Protein AF-A0A538IIH3-F1 (afdb_monomer_lite)

Sequence (76 aa):
MLAASSPHLSVLDELADHLGVLWGALVAFAVVVLLTPAVGGMARRLGVVDVPGGRRVNQLPVPRLGGLALFLGLIV

Radius of gyration: 20.48 Å; chains: 1; bounding box: 63×21×44 Å

Structure (mmCIF, N/CA/C/O backbone):
data_AF-A0A538IIH3-F1
#
_entry.id   AF-A0A538IIH3-F1
#
loop_
_atom_site.group_PDB
_atom_site.id
_atom_site.type_symbol
_atom_site.label_atom_id
_atom_site.label_alt_id
_atom_site.label_comp_id
_atom_site.label_asym_id
_atom_site.label_entity_id
_atom_site.label_seq_id
_atom_site.pdbx_PDB_ins_code
_atom_site.Cartn_x
_atom_site.Cartn_y
_atom_site.Cartn_z
_atom_site.occupancy
_atom_site.B_iso_or_equiv
_atom_site.auth_seq_id
_atom_site.auth_comp_id
_atom_site.auth_asym_id
_atom_site.auth_atom_id
_atom_site.pdbx_PDB_model_num
ATOM 1 N N . MET A 1 1 ? 46.270 -15.669 -12.846 1.00 43.38 1 MET A N 1
ATOM 2 C CA . MET A 1 1 ? 45.684 -14.366 -12.466 1.00 43.38 1 MET A CA 1
ATOM 3 C C . MET A 1 1 ? 44.228 -14.609 -12.132 1.00 43.38 1 MET A C 1
ATOM 5 O O . MET A 1 1 ? 43.461 -14.950 -13.019 1.00 43.38 1 MET A O 1
ATOM 9 N N . LEU A 1 2 ? 43.903 -14.574 -10.842 1.00 51.00 2 LEU A N 1
ATOM 10 C CA . LEU A 1 2 ? 42.573 -14.838 -10.299 1.00 51.00 2 LEU A CA 1
ATOM 11 C C . LEU A 1 2 ? 41.640 -13.684 -10.686 1.00 51.00 2 LEU A C 1
ATOM 13 O O . LEU A 1 2 ? 41.578 -12.679 -9.985 1.00 51.00 2 LEU A O 1
ATOM 17 N N . ALA A 1 3 ? 40.934 -13.821 -11.807 1.00 56.31 3 ALA A N 1
ATOM 18 C CA . ALA A 1 3 ? 39.696 -13.086 -12.007 1.00 56.31 3 ALA A CA 1
ATOM 19 C C . ALA A 1 3 ? 38.690 -13.705 -11.035 1.00 56.31 3 ALA A C 1
ATOM 21 O O . ALA A 1 3 ? 38.072 -14.726 -11.327 1.00 56.31 3 ALA A O 1
ATOM 22 N N . ALA A 1 4 ? 38.625 -13.156 -9.824 1.00 57.66 4 ALA A N 1
ATOM 23 C CA . ALA A 1 4 ? 37.550 -13.458 -8.903 1.00 57.66 4 ALA A CA 1
ATOM 24 C C . ALA A 1 4 ? 36.254 -13.015 -9.590 1.00 57.66 4 ALA A C 1
ATOM 26 O O . ALA A 1 4 ? 35.926 -11.831 -9.619 1.00 57.66 4 ALA A O 1
ATOM 27 N N . SER A 1 5 ? 35.561 -13.967 -10.209 1.00 61.28 5 SER A N 1
ATOM 28 C CA . SER A 1 5 ? 34.183 -13.840 -10.661 1.00 61.28 5 SER A CA 1
ATOM 29 C C . SER A 1 5 ? 33.322 -13.689 -9.415 1.00 61.28 5 SER A C 1
ATOM 31 O O . SER A 1 5 ? 32.785 -14.648 -8.866 1.00 61.28 5 SER A O 1
ATOM 33 N N . SER A 1 6 ? 33.323 -12.466 -8.908 1.00 67.25 6 SER A N 1
ATOM 34 C CA . SER A 1 6 ? 32.552 -12.005 -7.779 1.00 67.25 6 SER A CA 1
ATOM 35 C C . SER A 1 6 ? 31.074 -12.057 -8.164 1.00 67.25 6 SER A C 1
ATOM 37 O O . SER A 1 6 ? 30.646 -11.228 -8.965 1.00 67.25 6 SER A O 1
ATOM 39 N N . PRO A 1 7 ? 30.272 -12.988 -7.617 1.00 69.44 7 PRO A N 1
ATOM 40 C CA . PRO A 1 7 ? 28.886 -13.194 -8.050 1.00 69.44 7 PRO A CA 1
ATOM 41 C C . PRO A 1 7 ? 28.001 -11.952 -7.862 1.00 69.44 7 PRO A C 1
ATOM 43 O O . PRO A 1 7 ? 26.960 -11.818 -8.492 1.00 69.44 7 PRO A O 1
ATOM 46 N N . HIS A 1 8 ? 28.422 -11.014 -7.013 1.00 69.25 8 HIS A N 1
ATOM 47 C CA . HIS A 1 8 ? 27.743 -9.737 -6.837 1.00 69.25 8 HIS A CA 1
ATOM 48 C C . HIS A 1 8 ? 27.866 -8.815 -8.057 1.00 69.25 8 HIS A C 1
ATOM 50 O O . HIS A 1 8 ? 26.927 -8.083 -8.328 1.00 69.25 8 HIS A O 1
ATOM 56 N N . LEU A 1 9 ? 28.974 -8.853 -8.804 1.00 73.94 9 LEU A N 1
ATOM 57 C CA . LEU A 1 9 ? 29.133 -8.020 -10.001 1.00 73.94 9 LEU A CA 1
ATOM 58 C C . LEU A 1 9 ? 28.227 -8.520 -11.130 1.00 73.94 9 LEU A C 1
ATOM 60 O O . LEU A 1 9 ? 27.496 -7.730 -11.712 1.00 73.94 9 LEU A O 1
ATOM 64 N N . SER A 1 10 ? 28.153 -9.840 -11.325 1.00 77.81 10 SER A N 1
ATOM 65 C CA . SER A 1 10 ? 27.291 -10.443 -12.347 1.00 77.81 10 SER A CA 1
ATOM 66 C C . SER A 1 10 ? 25.803 -10.169 -12.127 1.00 77.81 10 SER A C 1
ATOM 68 O O . SER A 1 10 ? 25.085 -9.945 -13.090 1.00 77.81 10 SER A O 1
ATOM 70 N N . VAL A 1 11 ? 25.333 -10.141 -10.875 1.00 77.88 11 VAL A N 1
ATOM 71 C CA . VAL A 1 11 ? 23.923 -9.827 -10.568 1.00 77.88 11 VAL A CA 1
ATOM 72 C C . VAL A 1 11 ? 23.599 -8.358 -10.854 1.00 77.88 11 VAL A C 1
ATOM 74 O O . VAL A 1 11 ? 22.492 -8.041 -11.285 1.00 77.88 11 VAL A O 1
ATOM 77 N N . LEU A 1 12 ? 24.548 -7.449 -10.611 1.00 78.06 12 LEU A N 1
ATOM 78 C CA . LEU A 1 12 ? 24.361 -6.026 -10.899 1.00 78.06 12 LEU A CA 1
ATOM 79 C C . LEU A 1 12 ? 24.337 -5.759 -12.407 1.00 78.06 12 LEU A C 1
ATOM 81 O O . LEU A 1 12 ? 23.510 -4.967 -12.853 1.00 78.06 12 LEU A O 1
ATOM 85 N N . ASP A 1 13 ? 25.179 -6.453 -13.174 1.00 80.19 13 ASP A N 1
ATOM 86 C CA . ASP A 1 13 ? 25.179 -6.388 -14.638 1.00 80.19 13 ASP A CA 1
ATOM 87 C C . ASP A 1 13 ? 23.872 -6.962 -15.216 1.00 80.19 13 ASP A C 1
ATOM 89 O O . ASP A 1 13 ? 23.233 -6.342 -16.061 1.00 80.19 13 ASP A O 1
ATOM 93 N N . GLU A 1 14 ? 23.393 -8.087 -14.682 1.00 81.19 14 GLU A N 1
ATOM 94 C CA . GLU A 1 14 ? 22.140 -8.722 -15.109 1.00 81.19 14 GLU A CA 1
ATOM 95 C C . GLU A 1 14 ? 20.910 -7.846 -14.799 1.00 81.19 14 GLU A C 1
ATOM 97 O O . GLU A 1 14 ? 19.990 -7.740 -15.615 1.00 81.19 14 GLU A O 1
ATOM 102 N N . LEU A 1 15 ? 20.912 -7.146 -13.659 1.00 75.75 15 LEU A N 1
ATOM 103 C CA . LEU A 1 15 ? 19.891 -6.152 -13.314 1.00 75.75 15 LEU A CA 1
ATOM 104 C C . LEU A 1 15 ? 19.969 -4.901 -14.205 1.00 75.75 15 LEU A C 1
ATOM 106 O O . LEU A 1 15 ? 18.928 -4.332 -14.544 1.00 75.75 15 LEU A O 1
ATOM 110 N N . ALA A 1 16 ? 21.179 -4.473 -14.581 1.00 77.50 16 ALA A N 1
ATOM 111 C CA . ALA A 1 16 ? 21.396 -3.358 -15.500 1.00 77.50 16 ALA A CA 1
ATOM 112 C C . ALA A 1 16 ? 20.937 -3.696 -16.930 1.00 77.50 16 ALA A C 1
ATOM 114 O O . ALA A 1 16 ? 20.358 -2.852 -17.610 1.00 77.50 16 ALA A O 1
ATOM 115 N N . ASP A 1 17 ? 21.094 -4.942 -17.365 1.00 82.88 17 ASP A N 1
ATOM 116 C CA . ASP A 1 17 ? 20.566 -5.395 -18.654 1.00 82.88 17 ASP A CA 1
ATOM 117 C C . ASP A 1 17 ? 19.033 -5.551 -18.627 1.00 82.88 17 ASP A C 1
ATOM 119 O O . ASP A 1 17 ? 18.360 -5.369 -19.644 1.00 82.88 17 ASP A O 1
ATOM 123 N N . HIS A 1 18 ? 18.449 -5.799 -17.448 1.00 84.50 18 HIS A N 1
ATOM 124 C CA . HIS A 1 18 ? 17.006 -5.963 -17.240 1.00 84.50 18 HIS A CA 1
ATOM 125 C C . HIS A 1 18 ? 16.370 -4.776 -16.505 1.00 84.50 18 HIS A C 1
ATOM 127 O O . HIS A 1 18 ? 15.537 -4.950 -15.607 1.00 84.50 18 HIS A O 1
ATOM 133 N N . LEU A 1 19 ? 16.683 -3.549 -16.944 1.00 86.50 19 LEU A N 1
ATOM 134 C CA . LEU A 1 19 ? 16.102 -2.309 -16.399 1.00 86.50 19 LEU A CA 1
ATOM 135 C C . LEU A 1 19 ? 14.560 -2.322 -16.330 1.00 86.50 19 LEU A C 1
ATOM 137 O O . LEU A 1 19 ? 13.968 -1.638 -15.494 1.00 86.50 19 LEU A O 1
ATOM 141 N N . GLY A 1 20 ? 13.899 -3.116 -17.178 1.00 86.75 20 GLY A N 1
ATOM 142 C CA . GLY A 1 20 ? 12.447 -3.304 -17.159 1.00 86.75 20 GLY A CA 1
ATOM 143 C C . GLY A 1 20 ? 11.901 -3.813 -15.820 1.00 86.75 20 GLY A C 1
ATOM 144 O O . GLY A 1 20 ? 10.806 -3.414 -15.430 1.00 86.75 20 GLY A O 1
ATOM 145 N N . VAL A 1 21 ? 12.667 -4.615 -15.071 1.00 87.81 21 VAL A N 1
ATOM 146 C CA . VAL A 1 21 ? 12.260 -5.110 -13.742 1.00 87.81 21 VAL A CA 1
ATOM 147 C C . VAL A 1 21 ? 12.215 -3.968 -12.725 1.00 87.81 21 VAL A C 1
ATOM 149 O O . VAL A 1 21 ? 11.262 -3.859 -11.954 1.00 87.81 21 VAL A O 1
ATOM 152 N N . LEU A 1 22 ? 13.207 -3.071 -12.759 1.00 89.69 22 LEU A N 1
ATOM 153 C CA . LEU A 1 22 ? 13.224 -1.869 -11.920 1.00 89.69 22 LEU A CA 1
ATOM 154 C C . LEU A 1 22 ? 12.072 -0.929 -12.276 1.00 89.69 22 LEU A C 1
ATOM 156 O O . LEU A 1 22 ? 11.444 -0.353 -11.388 1.00 89.69 22 LEU A O 1
ATOM 160 N N . TRP A 1 23 ? 11.767 -0.804 -13.569 1.00 90.31 23 TRP A N 1
ATOM 161 C CA . TRP A 1 23 ? 10.645 0.006 -14.027 1.00 90.31 23 TRP A CA 1
ATOM 162 C C . TRP A 1 23 ? 9.298 -0.557 -13.565 1.00 90.31 23 TRP A C 1
ATOM 164 O O . TRP A 1 23 ? 8.490 0.185 -13.009 1.00 90.31 23 TRP A O 1
ATOM 174 N N . GLY A 1 24 ? 9.084 -1.869 -13.702 1.00 90.81 24 GLY A N 1
ATOM 175 C CA . GLY A 1 24 ? 7.895 -2.547 -13.178 1.00 90.81 24 GLY A CA 1
ATOM 176 C C . GLY A 1 24 ? 7.747 -2.362 -11.666 1.00 90.81 24 GLY A C 1
ATOM 177 O O . GLY A 1 24 ? 6.681 -1.977 -11.193 1.00 90.81 24 GLY A O 1
ATOM 178 N N . ALA A 1 25 ? 8.836 -2.510 -10.905 1.00 91.12 25 ALA A N 1
ATOM 179 C CA . ALA A 1 25 ? 8.829 -2.278 -9.461 1.00 91.12 25 ALA A CA 1
ATOM 180 C C . ALA A 1 25 ? 8.460 -0.829 -9.088 1.00 91.12 25 ALA A C 1
ATOM 182 O O . ALA A 1 25 ? 7.705 -0.611 -8.139 1.00 91.12 25 ALA A O 1
ATOM 183 N N . LEU A 1 26 ? 8.952 0.164 -9.838 1.00 94.38 26 LEU A N 1
ATOM 184 C CA . LEU A 1 26 ? 8.601 1.574 -9.634 1.00 94.38 26 LEU A CA 1
ATOM 185 C C . LEU A 1 26 ? 7.129 1.856 -9.945 1.00 94.38 26 LEU A C 1
ATOM 187 O O . LEU A 1 26 ? 6.477 2.582 -9.191 1.00 94.38 26 LEU A O 1
ATOM 191 N N . VAL A 1 27 ? 6.595 1.275 -11.021 1.00 94.56 27 VAL A N 1
ATOM 192 C CA . VAL A 1 27 ? 5.177 1.404 -11.383 1.00 94.56 27 VAL A CA 1
ATOM 193 C C . VAL A 1 27 ? 4.296 0.760 -10.315 1.00 94.56 27 VAL A C 1
ATOM 195 O O . VAL A 1 27 ? 3.398 1.426 -9.798 1.00 94.56 27 VAL A O 1
ATOM 198 N N . ALA A 1 28 ? 4.592 -0.478 -9.916 1.00 91.94 28 ALA A N 1
ATOM 199 C CA . ALA A 1 28 ? 3.882 -1.169 -8.844 1.00 91.94 28 ALA A CA 1
ATOM 200 C C . ALA A 1 28 ? 3.910 -0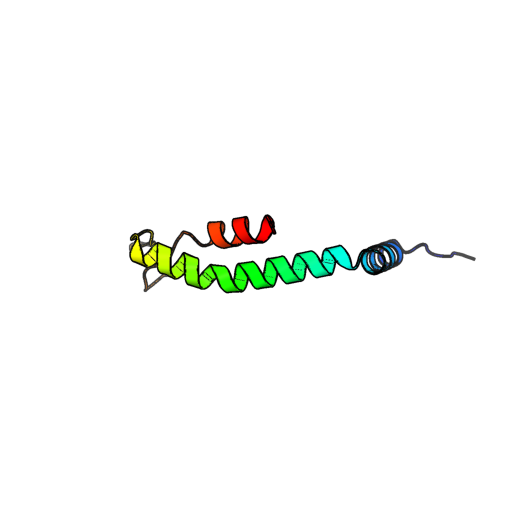.351 -7.542 1.00 91.94 28 ALA A C 1
ATOM 202 O O . ALA A 1 28 ? 2.869 -0.123 -6.924 1.00 91.94 28 ALA A O 1
ATOM 203 N N . PHE A 1 29 ? 5.075 0.181 -7.158 1.00 94.44 29 PHE A N 1
ATOM 204 C CA . PHE A 1 29 ? 5.211 1.052 -5.989 1.00 94.44 29 PHE A CA 1
ATOM 205 C C . PHE A 1 29 ? 4.321 2.298 -6.087 1.00 94.44 29 PHE A C 1
ATOM 207 O O . PHE A 1 29 ? 3.566 2.592 -5.155 1.00 94.44 29 PHE A O 1
ATOM 214 N N . ALA A 1 30 ? 4.362 3.006 -7.218 1.00 96.31 30 ALA A N 1
ATOM 215 C CA . ALA A 1 30 ? 3.546 4.197 -7.436 1.00 96.31 30 ALA A CA 1
ATOM 216 C C . ALA A 1 30 ? 2.043 3.880 -7.353 1.00 96.31 30 ALA A C 1
ATOM 218 O O . ALA A 1 30 ? 1.293 4.597 -6.684 1.00 96.31 30 ALA A O 1
ATOM 219 N N . VAL A 1 31 ? 1.611 2.774 -7.966 1.00 94.75 31 VAL A N 1
ATOM 220 C CA . VAL A 1 31 ? 0.221 2.304 -7.930 1.00 94.75 31 VAL A CA 1
ATOM 221 C C . VAL A 1 31 ? -0.212 1.970 -6.501 1.00 94.75 31 VAL A C 1
ATOM 223 O O . VAL A 1 31 ? -1.260 2.449 -6.063 1.00 94.75 31 VAL A O 1
ATOM 226 N N . VAL A 1 32 ? 0.585 1.213 -5.737 1.00 95.50 32 VAL A N 1
ATOM 227 C CA . VAL A 1 32 ? 0.260 0.862 -4.340 1.00 95.50 32 VAL A CA 1
ATOM 228 C C . VAL A 1 32 ? 0.145 2.112 -3.471 1.00 95.50 32 VAL A C 1
ATOM 230 O O . VAL A 1 32 ? -0.819 2.236 -2.706 1.00 95.50 32 VAL A O 1
ATOM 233 N N . VAL A 1 33 ? 1.086 3.054 -3.587 1.00 95.56 33 VAL A N 1
ATOM 234 C CA . VAL A 1 33 ? 1.065 4.309 -2.816 1.00 95.56 33 VAL A CA 1
ATOM 235 C C . VAL A 1 33 ? -0.213 5.097 -3.097 1.00 95.56 33 VAL A C 1
ATOM 237 O O . VAL A 1 33 ? -0.825 5.620 -2.163 1.00 95.56 33 VAL A O 1
ATOM 240 N N . LEU A 1 34 ? -0.663 5.126 -4.353 1.00 95.12 34 LEU A N 1
ATOM 241 C CA . LEU A 1 34 ? -1.875 5.838 -4.748 1.00 95.12 34 LEU A CA 1
ATOM 242 C C . LEU A 1 34 ? -3.162 5.101 -4.332 1.00 95.12 34 LEU A C 1
ATOM 244 O O . LEU A 1 34 ? -4.128 5.730 -3.893 1.00 95.12 34 LEU A O 1
ATOM 248 N N . LEU A 1 35 ? -3.178 3.767 -4.415 1.00 93.44 35 LEU A N 1
ATOM 249 C CA . LEU A 1 35 ? -4.328 2.940 -4.037 1.00 93.44 35 LEU A CA 1
ATOM 250 C C . LEU A 1 35 ? -4.533 2.857 -2.522 1.00 93.44 35 LEU A C 1
ATOM 252 O O . LEU A 1 35 ? -5.674 2.790 -2.064 1.00 93.44 35 LEU A O 1
ATOM 256 N N . THR A 1 36 ? -3.465 2.883 -1.726 1.00 94.38 36 THR A N 1
ATOM 257 C CA . THR A 1 36 ? -3.533 2.735 -0.263 1.00 94.38 36 THR A CA 1
ATOM 258 C C . THR A 1 36 ? -4.509 3.714 0.418 1.00 94.38 36 THR A C 1
ATOM 260 O O . THR A 1 36 ? -5.374 3.250 1.172 1.00 94.38 36 THR A O 1
ATOM 263 N N . PRO A 1 37 ? -4.474 5.043 0.170 1.00 92.94 37 PRO A N 1
ATOM 264 C CA . PRO A 1 37 ? -5.444 5.964 0.764 1.00 92.94 37 PRO A CA 1
ATOM 265 C C . PRO A 1 37 ? -6.868 5.759 0.228 1.00 92.94 37 PRO A C 1
ATOM 267 O O . PRO A 1 37 ? -7.824 5.902 0.997 1.00 92.94 37 PRO A O 1
ATOM 270 N N . ALA A 1 38 ? -7.027 5.386 -1.047 1.00 92.50 38 ALA A N 1
ATOM 271 C CA . ALA A 1 38 ? -8.333 5.120 -1.653 1.00 92.50 38 ALA A CA 1
ATOM 272 C C . ALA A 1 38 ? -9.007 3.894 -1.014 1.00 92.50 38 ALA A C 1
ATOM 274 O O . ALA A 1 38 ? -10.145 3.975 -0.541 1.00 92.50 38 ALA A O 1
ATOM 275 N N . VAL A 1 39 ? -8.272 2.786 -0.901 1.00 92.81 39 VAL A N 1
ATOM 276 C CA . VAL A 1 39 ? -8.724 1.555 -0.238 1.00 92.81 39 VAL A CA 1
ATOM 277 C C . VAL A 1 39 ? -8.947 1.790 1.257 1.00 92.81 39 VAL A C 1
ATOM 279 O O . VAL A 1 39 ? -9.950 1.339 1.809 1.00 92.81 39 VAL A O 1
ATOM 282 N N . GLY A 1 40 ? -8.080 2.563 1.916 1.00 91.88 40 GLY A N 1
ATOM 283 C CA . GLY A 1 40 ? -8.270 2.962 3.311 1.00 91.88 40 GLY A CA 1
ATOM 284 C C . GLY A 1 40 ? -9.546 3.785 3.525 1.00 91.88 40 GLY A C 1
ATOM 285 O O . GLY A 1 40 ? -10.263 3.577 4.504 1.00 91.88 40 GLY A O 1
ATOM 286 N N . GLY A 1 41 ? -9.867 4.691 2.599 1.00 91.31 41 GLY A N 1
ATOM 287 C CA . GLY A 1 41 ? -11.124 5.440 2.593 1.00 91.31 41 GLY A CA 1
ATOM 288 C C . GLY A 1 41 ? -12.342 4.541 2.394 1.00 91.31 41 GLY A C 1
ATOM 289 O O . GLY A 1 41 ? -13.319 4.667 3.133 1.00 91.31 41 GLY A O 1
ATOM 290 N N . MET A 1 42 ? -12.260 3.597 1.455 1.00 91.25 42 MET A N 1
ATOM 291 C CA . MET A 1 42 ? -13.307 2.603 1.213 1.00 91.25 42 MET A CA 1
ATOM 292 C C . MET A 1 42 ? -13.555 1.731 2.450 1.00 91.25 42 MET A C 1
ATOM 294 O O . MET A 1 42 ? -14.696 1.576 2.873 1.00 91.25 42 MET A O 1
ATOM 298 N N . ALA A 1 43 ? -12.493 1.240 3.095 1.00 92.44 43 ALA A N 1
ATOM 299 C CA . ALA A 1 43 ? -12.585 0.436 4.312 1.00 92.44 43 ALA A CA 1
ATOM 300 C C . ALA A 1 43 ? -13.316 1.175 5.443 1.00 92.44 43 ALA A C 1
ATOM 302 O O . ALA A 1 43 ? -14.146 0.582 6.129 1.00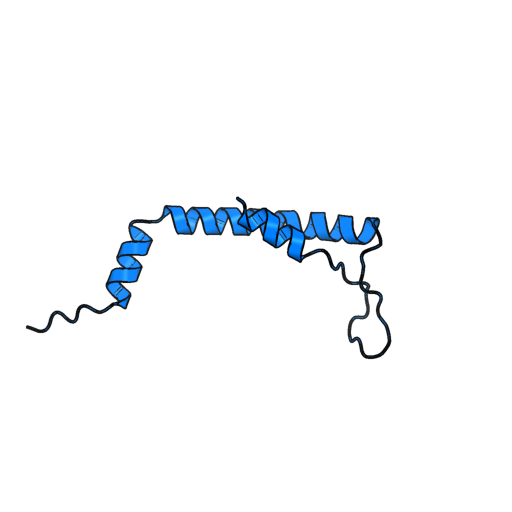 92.44 43 ALA A O 1
ATOM 303 N N . ARG A 1 44 ? -13.064 2.484 5.601 1.00 91.75 44 ARG A N 1
ATOM 304 C CA . ARG A 1 44 ? -13.789 3.323 6.569 1.00 91.75 44 ARG A CA 1
ATOM 305 C C . ARG A 1 44 ? -15.266 3.480 6.211 1.00 91.75 44 ARG A C 1
ATOM 307 O O . ARG A 1 44 ? -16.102 3.390 7.102 1.00 91.75 44 ARG A O 1
ATOM 314 N N . ARG A 1 45 ? -15.595 3.681 4.930 1.00 90.88 45 ARG A N 1
ATOM 315 C CA . ARG A 1 45 ? -16.989 3.820 4.459 1.00 90.88 45 ARG A CA 1
ATOM 316 C C . ARG A 1 45 ? -17.793 2.529 4.607 1.00 90.88 45 ARG A C 1
ATOM 318 O O . ARG A 1 45 ? -18.969 2.589 4.935 1.00 90.88 45 ARG A O 1
ATOM 325 N N . LEU A 1 46 ? -17.154 1.383 4.390 1.00 90.50 46 LEU A N 1
ATOM 326 C CA . LEU A 1 46 ? -17.765 0.059 4.524 1.00 90.50 46 LEU A CA 1
ATOM 327 C C . LEU A 1 46 ? -17.800 -0.454 5.976 1.00 90.50 46 LEU A C 1
ATOM 329 O O . LEU A 1 46 ? -18.318 -1.537 6.221 1.00 90.50 46 LEU A O 1
ATOM 333 N N . GLY A 1 47 ? -17.220 0.276 6.936 1.00 87.94 47 GLY A N 1
ATOM 334 C CA . GLY A 1 47 ? -17.130 -0.162 8.333 1.00 87.94 47 GLY A CA 1
ATOM 335 C C . GLY A 1 47 ? -16.125 -1.296 8.580 1.00 87.94 47 GLY A C 1
ATOM 336 O O . GLY A 1 47 ? -16.090 -1.854 9.674 1.00 87.94 47 GLY A O 1
ATOM 337 N N . VAL A 1 48 ? -15.269 -1.621 7.603 1.00 90.88 48 VAL A N 1
ATOM 338 C CA . VAL A 1 48 ? -14.206 -2.640 7.711 1.00 90.88 48 VAL A CA 1
ATOM 339 C C . VAL A 1 48 ? -12.982 -2.038 8.411 1.00 90.88 48 VAL A C 1
ATOM 341 O O . VAL A 1 48 ? -11.890 -1.886 7.849 1.00 90.88 48 VAL A O 1
ATOM 344 N N . VAL A 1 49 ? -13.189 -1.648 9.664 1.00 90.56 49 VAL A N 1
ATOM 345 C CA . VAL A 1 49 ? -12.186 -1.022 10.525 1.00 90.56 49 VAL A CA 1
ATOM 346 C C . VAL A 1 49 ? -11.984 -1.848 11.790 1.00 90.56 49 VAL A C 1
ATOM 348 O O . VAL A 1 49 ? -12.912 -2.446 12.328 1.00 90.56 49 VAL A O 1
ATOM 351 N N . ASP A 1 50 ? -10.744 -1.904 12.259 1.00 88.56 50 ASP A N 1
ATOM 352 C CA . ASP A 1 50 ? -10.398 -2.470 13.554 1.00 88.56 50 ASP A CA 1
ATOM 353 C C . ASP A 1 50 ? -10.697 -1.432 14.633 1.00 88.56 50 ASP A C 1
ATOM 355 O O . ASP A 1 50 ? -10.011 -0.412 14.725 1.00 88.56 50 ASP A O 1
ATOM 359 N N . VAL A 1 51 ? -11.757 -1.664 15.402 1.00 87.31 51 VAL A N 1
ATOM 360 C CA . VAL A 1 51 ? -12.178 -0.760 16.474 1.00 87.31 51 VAL A CA 1
ATOM 361 C C . VAL A 1 51 ? -11.212 -0.905 17.660 1.00 87.31 51 VAL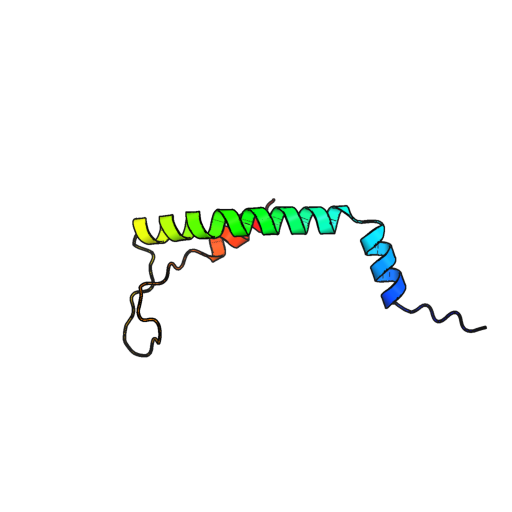 A C 1
ATOM 363 O O . VAL A 1 51 ? -10.891 -2.033 18.051 1.00 87.31 51 VAL A O 1
ATOM 366 N N . PRO A 1 52 ? -10.731 0.207 18.241 1.00 86.75 52 PRO A N 1
ATOM 367 C CA . PRO A 1 52 ? -9.839 0.164 19.393 1.00 86.75 52 PRO A CA 1
ATOM 368 C C . PRO A 1 52 ? -10.524 -0.462 20.622 1.00 86.75 52 PRO A C 1
ATOM 370 O O . PRO A 1 52 ? -11.702 -0.221 20.877 1.00 86.75 52 PRO A O 1
ATOM 373 N N . GLY A 1 53 ? -9.786 -1.276 21.389 1.00 85.31 53 GLY A N 1
ATOM 374 C CA . GLY A 1 53 ? -10.295 -1.905 22.614 1.00 85.31 53 GLY A CA 1
ATOM 375 C C . GLY A 1 53 ? -9.419 -3.032 23.178 1.00 85.31 53 GLY A C 1
ATOM 376 O O . GLY A 1 53 ? -8.644 -3.674 22.462 1.00 85.31 53 GLY A O 1
ATOM 377 N N . GLY A 1 54 ? -9.564 -3.293 24.481 1.00 85.94 54 GLY A N 1
ATOM 378 C CA . GLY A 1 54 ? -8.835 -4.339 25.204 1.00 85.94 54 GLY A CA 1
ATOM 379 C C . GLY A 1 54 ? -7.321 -4.100 25.228 1.00 85.94 54 GLY A C 1
ATOM 380 O O . GLY A 1 54 ? -6.862 -3.008 25.530 1.00 85.94 54 GLY A O 1
ATOM 381 N N . ARG A 1 55 ? -6.539 -5.128 24.877 1.00 86.38 55 ARG A N 1
ATOM 382 C CA . ARG A 1 55 ? -5.062 -5.098 24.817 1.00 86.38 55 ARG A CA 1
ATOM 383 C C . ARG A 1 55 ? -4.469 -4.354 23.603 1.00 86.38 55 ARG A C 1
ATOM 385 O O . ARG A 1 55 ? -3.286 -4.520 23.317 1.00 86.38 55 ARG A O 1
ATOM 392 N N . ARG A 1 56 ? -5.273 -3.629 22.817 1.00 81.38 56 ARG A N 1
ATOM 393 C CA . ARG A 1 56 ? -4.809 -2.950 21.591 1.00 81.38 56 ARG A CA 1
ATOM 394 C C . ARG A 1 56 ? -4.302 -1.546 21.916 1.00 81.38 56 ARG A C 1
ATOM 396 O O . ARG A 1 56 ? -4.987 -0.794 22.593 1.00 81.38 56 ARG A O 1
ATOM 403 N N . VAL A 1 57 ? -3.135 -1.188 21.375 1.00 86.81 57 VAL A N 1
ATOM 404 C CA . VAL A 1 57 ? -2.500 0.132 21.575 1.00 86.81 57 VAL A CA 1
ATOM 405 C C . VAL A 1 57 ? -3.103 1.237 20.698 1.00 86.81 57 VAL A C 1
ATOM 407 O O . VAL A 1 57 ? -2.858 2.420 20.917 1.00 86.81 57 VAL A O 1
ATOM 410 N N . ASN A 1 58 ? -3.871 0.866 19.671 1.00 85.00 58 ASN A N 1
ATOM 411 C CA . ASN A 1 58 ? -4.405 1.831 18.722 1.00 85.00 58 ASN A CA 1
ATOM 412 C C . ASN A 1 58 ? -5.512 2.667 19.371 1.00 85.00 58 ASN A C 1
ATOM 414 O O . ASN A 1 58 ? -6.424 2.107 19.967 1.00 85.00 58 ASN A O 1
ATOM 418 N N . GLN A 1 59 ? -5.444 3.992 19.225 1.00 86.06 59 GLN A N 1
ATOM 419 C CA . GLN A 1 59 ? -6.451 4.913 19.775 1.00 86.06 59 GLN A CA 1
ATOM 420 C C . GLN A 1 59 ? -7.556 5.261 18.768 1.00 86.06 59 GLN A C 1
ATOM 422 O O . GLN A 1 59 ? -8.644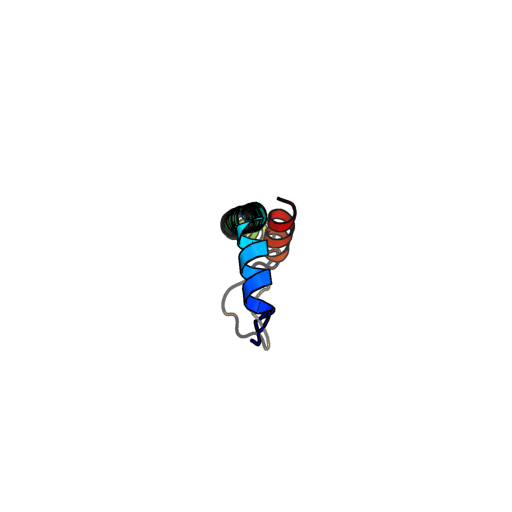 5.677 19.150 1.00 86.06 59 GLN A O 1
ATOM 427 N N . LEU A 1 60 ? -7.287 5.071 17.474 1.00 87.62 60 LEU A N 1
ATOM 428 C CA . LEU A 1 60 ? -8.220 5.348 16.381 1.00 87.62 60 LEU A CA 1
ATOM 429 C C . LEU A 1 60 ? -8.569 4.060 15.619 1.00 87.62 60 LEU A C 1
ATOM 431 O O . LEU A 1 60 ? -7.745 3.143 15.585 1.00 87.62 60 LEU A O 1
ATOM 435 N N . PRO A 1 61 ? -9.745 3.970 14.973 1.00 87.25 61 PRO A N 1
ATOM 436 C CA . PRO A 1 61 ? -10.085 2.826 14.133 1.00 87.25 61 PRO A CA 1
ATOM 437 C C . PRO A 1 61 ? -9.130 2.674 12.939 1.00 87.25 61 PRO A C 1
ATOM 439 O O . PRO A 1 61 ? -8.941 3.622 12.172 1.00 87.25 61 PRO A O 1
ATOM 442 N N . VAL A 1 62 ? -8.546 1.485 12.749 1.00 90.88 62 VAL A N 1
ATOM 443 C CA . VAL A 1 62 ? -7.574 1.222 11.664 1.00 90.88 62 VAL A CA 1
ATOM 444 C C . VAL A 1 62 ? -8.242 0.472 10.508 1.00 90.88 62 VAL A C 1
ATOM 446 O O . VAL A 1 62 ? -8.823 -0.588 10.737 1.00 90.88 62 VAL A O 1
ATOM 449 N N . PRO A 1 63 ? -8.168 0.956 9.256 1.00 91.44 63 PRO A N 1
ATOM 450 C CA . PRO A 1 63 ? -8.712 0.235 8.105 1.00 91.44 63 PRO A CA 1
ATOM 451 C C . PRO A 1 63 ? -7.945 -1.071 7.845 1.00 91.44 63 PRO A C 1
ATOM 453 O O . PRO A 1 63 ? -6.717 -1.070 7.791 1.00 91.44 63 PRO A O 1
ATOM 456 N N . ARG A 1 64 ? -8.658 -2.190 7.643 1.00 90.06 64 ARG A N 1
ATOM 457 C CA . ARG A 1 64 ? -8.036 -3.532 7.528 1.00 90.06 64 ARG A CA 1
ATOM 458 C C . ARG A 1 64 ? -7.808 -4.014 6.090 1.00 90.06 64 ARG A C 1
ATOM 460 O O . ARG A 1 64 ? -7.248 -5.084 5.890 1.00 90.06 64 ARG A O 1
ATOM 467 N N . LEU A 1 65 ? -8.211 -3.230 5.089 1.00 90.81 65 LEU A N 1
ATOM 468 C CA . LEU A 1 65 ? -8.149 -3.613 3.670 1.00 90.81 65 LEU A CA 1
ATOM 469 C C . LEU A 1 65 ? -6.832 -3.238 2.966 1.00 90.81 65 LEU A C 1
ATOM 471 O O . LEU A 1 65 ? -6.762 -3.301 1.745 1.00 90.81 65 LEU A O 1
ATOM 475 N N . GLY A 1 66 ? -5.771 -2.872 3.694 1.00 86.44 66 GLY A N 1
ATOM 476 C CA . GLY A 1 66 ? -4.495 -2.457 3.085 1.00 86.44 66 GLY A CA 1
ATOM 477 C C . GLY A 1 66 ? -3.870 -3.507 2.153 1.00 86.44 66 GLY A C 1
ATOM 478 O O . GLY A 1 66 ? -3.323 -3.153 1.113 1.00 86.44 66 GLY A O 1
ATOM 479 N N . GLY A 1 67 ? -4.032 -4.799 2.463 1.00 90.25 67 GLY A N 1
ATOM 480 C CA . GLY A 1 67 ? -3.531 -5.892 1.619 1.00 90.25 67 GLY A CA 1
ATOM 481 C C . GLY A 1 67 ? -4.131 -5.920 0.208 1.00 90.25 67 GLY A C 1
ATOM 482 O O . GLY A 1 67 ? -3.463 -6.355 -0.723 1.00 90.25 67 GLY A O 1
ATOM 483 N N . LEU A 1 68 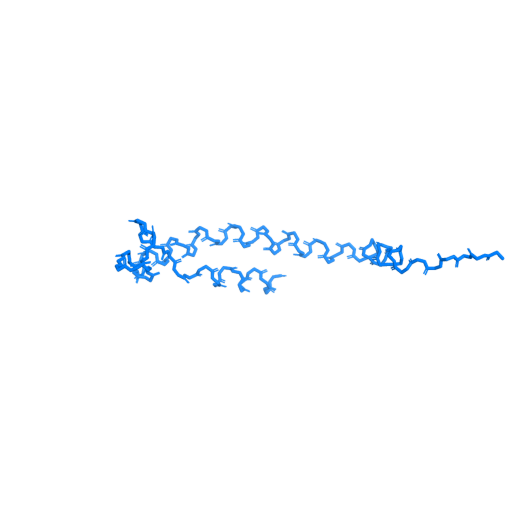? -5.348 -5.391 0.020 1.00 90.12 68 LEU A N 1
ATOM 484 C CA . LEU A 1 68 ? -5.971 -5.292 -1.302 1.00 90.12 68 LEU A CA 1
ATOM 485 C C . LEU A 1 68 ? -5.231 -4.294 -2.203 1.00 90.12 68 LEU A C 1
ATOM 487 O O . LEU A 1 68 ? -5.039 -4.572 -3.381 1.00 90.12 68 LEU A O 1
ATOM 491 N N . ALA A 1 69 ? -4.783 -3.158 -1.655 1.00 90.06 69 ALA A N 1
ATOM 492 C CA . ALA A 1 69 ? -4.000 -2.182 -2.416 1.00 90.06 69 ALA A CA 1
ATOM 493 C C . ALA A 1 69 ? -2.671 -2.786 -2.894 1.00 90.06 69 ALA A C 1
ATOM 495 O O . ALA A 1 69 ? -2.276 -2.573 -4.036 1.00 90.06 69 ALA A O 1
ATOM 496 N N . LEU A 1 70 ? -2.024 -3.583 -2.036 1.00 90.06 70 LEU A N 1
ATOM 497 C CA . LEU A 1 70 ? -0.773 -4.269 -2.355 1.00 90.06 70 LEU A CA 1
ATOM 498 C C . LEU A 1 70 ? -0.965 -5.341 -3.438 1.00 90.06 70 LEU A C 1
ATOM 500 O O . LEU A 1 70 ? -0.194 -5.395 -4.389 1.00 90.06 70 LEU A O 1
ATOM 504 N N . PHE A 1 71 ? -2.013 -6.163 -3.319 1.00 91.88 71 PHE A N 1
ATOM 505 C CA . PHE A 1 71 ? -2.332 -7.195 -4.308 1.00 91.88 71 PHE A CA 1
ATOM 506 C C . PHE A 1 71 ? -2.610 -6.599 -5.691 1.00 91.88 71 PHE A C 1
ATOM 508 O O . PHE A 1 71 ? -2.076 -7.079 -6.685 1.00 91.88 71 PHE A O 1
ATOM 515 N N . LEU A 1 72 ? -3.405 -5.527 -5.754 1.00 88.69 72 LEU A N 1
ATOM 516 C CA . LEU A 1 72 ? -3.711 -4.856 -7.017 1.00 88.69 72 LEU A CA 1
ATOM 517 C C . LEU A 1 72 ? -2.473 -4.216 -7.646 1.00 88.69 72 LEU A C 1
ATOM 519 O O . LEU A 1 72 ? -2.318 -4.288 -8.857 1.00 88.69 72 LEU A O 1
ATOM 523 N N . GLY A 1 73 ? -1.585 -3.629 -6.842 1.00 88.19 73 GLY A N 1
ATOM 524 C CA . GLY A 1 73 ? -0.336 -3.072 -7.355 1.00 88.19 73 GLY A CA 1
ATOM 525 C C . GLY A 1 73 ? 0.673 -4.121 -7.826 1.00 88.19 73 GLY A C 1
ATOM 526 O O . GLY A 1 73 ? 1.475 -3.804 -8.687 1.00 88.19 73 GLY A O 1
ATOM 527 N N . LEU A 1 74 ? 0.616 -5.354 -7.310 1.00 89.94 74 LEU A N 1
ATOM 528 C CA . LEU A 1 74 ? 1.469 -6.465 -7.759 1.00 89.94 74 LEU A CA 1
ATOM 529 C C . LEU A 1 74 ? 1.044 -7.041 -9.121 1.00 89.94 74 LEU A C 1
ATOM 531 O O . LEU A 1 74 ? 1.862 -7.634 -9.813 1.00 89.94 74 LEU A O 1
ATOM 535 N N . ILE A 1 75 ? -0.238 -6.926 -9.478 1.00 90.62 75 ILE A N 1
ATOM 536 C CA . ILE A 1 75 ? -0.764 -7.428 -10.760 1.00 90.62 75 ILE A CA 1
ATOM 537 C C . ILE A 1 75 ? -0.306 -6.562 -11.943 1.00 90.62 75 ILE A C 1
ATOM 539 O O . ILE A 1 75 ? -0.286 -7.048 -13.073 1.00 90.62 75 ILE A O 1
ATOM 543 N N . VAL A 1 76 ? 0.005 -5.291 -11.682 1.00 81.56 76 VAL A N 1
ATOM 544 C CA . VAL A 1 76 ? 0.461 -4.311 -12.678 1.00 81.56 76 VAL A CA 1
ATOM 545 C C . VAL A 1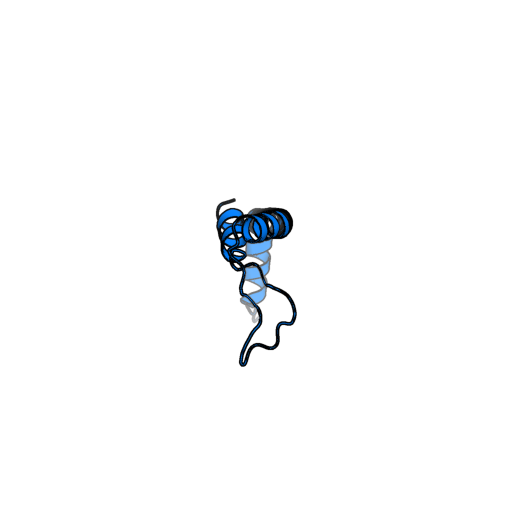 76 ? 1.938 -4.518 -12.977 1.00 81.56 76 VAL A C 1
ATOM 547 O O . VAL A 1 76 ? 2.271 -4.536 -14.181 1.00 81.56 76 VAL A O 1
#

pLDDT: mean 85.42, std 10.52, range [43.38, 96.31]

Foldseek 3Di:
DDPPPPVVVVVVVVCVVPVVVVVLVVQLVVQLVVVQVVQFVVQVVVVQWDDDDDPDPDPDTGRPCSVVSNVVSVVD

Secondary structure (DSSP, 8-state):
------HHHHHHHHHHHTHHHHHHHHHHHHHHHHHHHHHHHHHHHTT-EE---TT---SSPEES-HHHHHHHHHH-